Protein AF-A0A391NRP7-F1 (afdb_monomer_lite)

Foldseek 3Di:
DDDDDPDDDDDDDPDDDDDPVVVVVVVVVVVVVVVVVVVVVVVVVVVVVVVVVVVVVVVVVVVVVVVVVVVVVVLVVVVVVCLVVQNFAAFPVPGDTAGSPAWDQAPQVRGIHGNVVVVQKDAQPPPRHIHGNVRVVPDAPDPPPNDGGPDPDDDDPPPDDDDDDDDDDDDDPDDD

Organism: NCBI:txid797122

pLDDT: mean 71.05, std 19.37, range [31.88, 95.81]

Structure (mmCIF, N/CA/C/O backbone):
data_AF-A0A391NRP7-F1
#
_entry.id   AF-A0A391NRP7-F1
#
loop_
_atom_site.group_PDB
_atom_site.id
_atom_site.type_symbol
_atom_site.label_atom_id
_atom_site.label_alt_id
_atom_site.label_comp_id
_atom_site.label_asym_id
_atom_site.label_entity_id
_atom_site.label_seq_id
_atom_site.pdbx_PDB_ins_code
_atom_site.Cartn_x
_atom_site.Cartn_y
_atom_site.Cartn_z
_atom_site.occupancy
_atom_site.B_iso_or_equiv
_atom_site.auth_seq_id
_atom_site.auth_comp_id
_atom_site.auth_asym_id
_atom_site.auth_atom_id
_atom_site.pdbx_PDB_model_num
ATOM 1 N N . MET A 1 1 ? 66.235 -11.139 -101.789 1.00 45.16 1 MET A N 1
ATOM 2 C CA . MET A 1 1 ? 66.293 -10.010 -100.838 1.00 45.16 1 MET A CA 1
ATOM 3 C C . MET A 1 1 ? 64.861 -9.659 -100.509 1.00 45.16 1 MET A C 1
ATOM 5 O O . MET A 1 1 ? 64.015 -9.831 -101.377 1.00 45.16 1 MET A O 1
ATOM 9 N N . SER A 1 2 ? 64.632 -9.358 -99.242 1.00 40.28 2 SER A N 1
ATOM 10 C CA . SER A 1 2 ? 63.428 -9.684 -98.486 1.00 40.28 2 SER A CA 1
ATOM 11 C C . SER A 1 2 ? 62.228 -8.768 -98.723 1.00 40.28 2 SER A C 1
ATOM 13 O O . SER A 1 2 ? 62.388 -7.621 -99.126 1.00 40.28 2 SER A O 1
ATOM 15 N N . ASP A 1 3 ? 61.074 -9.383 -98.471 1.00 44.81 3 ASP A N 1
ATOM 16 C CA . ASP A 1 3 ? 59.779 -8.915 -97.961 1.00 44.81 3 ASP A CA 1
ATOM 17 C C . ASP A 1 3 ? 59.560 -7.418 -97.699 1.00 44.81 3 ASP A C 1
ATOM 19 O O . ASP A 1 3 ? 60.357 -6.776 -97.023 1.00 44.81 3 ASP A O 1
ATOM 23 N N . ASP A 1 4 ? 58.382 -6.930 -98.105 1.00 46.59 4 ASP A N 1
ATOM 24 C CA . ASP A 1 4 ? 57.647 -5.924 -97.327 1.00 46.59 4 ASP A CA 1
ATOM 25 C C . ASP A 1 4 ? 56.132 -6.086 -97.575 1.00 46.59 4 ASP A C 1
ATOM 27 O O . ASP A 1 4 ? 55.518 -5.433 -98.422 1.00 46.59 4 ASP A O 1
ATOM 31 N N . TRP A 1 5 ? 55.535 -7.056 -96.877 1.00 56.06 5 TRP A N 1
ATOM 32 C CA . TRP A 1 5 ? 54.093 -7.109 -96.646 1.00 56.06 5 TRP A CA 1
ATOM 33 C C . TRP A 1 5 ? 53.811 -6.256 -95.407 1.00 56.06 5 TRP A C 1
ATOM 35 O O . TRP A 1 5 ? 54.148 -6.644 -94.292 1.00 56.06 5 TRP A O 1
ATOM 45 N N . LEU A 1 6 ? 53.208 -5.083 -95.604 1.00 50.25 6 LEU A N 1
ATOM 46 C CA . LEU A 1 6 ? 52.637 -4.278 -94.525 1.00 50.25 6 LEU A CA 1
ATOM 47 C C . LEU A 1 6 ? 51.382 -4.989 -94.005 1.00 50.25 6 LEU A C 1
ATOM 49 O O . LEU A 1 6 ? 50.282 -4.777 -94.512 1.00 50.25 6 LEU A O 1
ATOM 53 N N . GLU A 1 7 ? 51.568 -5.867 -93.019 1.00 53.12 7 GLU A N 1
ATOM 54 C CA . GLU A 1 7 ? 50.475 -6.414 -92.224 1.00 53.12 7 GLU A CA 1
ATOM 55 C C . GLU A 1 7 ? 49.896 -5.338 -91.297 1.00 53.12 7 GLU A C 1
ATOM 57 O O . GLU A 1 7 ? 50.567 -4.694 -90.487 1.00 53.12 7 GLU A O 1
ATOM 62 N N . GLU A 1 8 ? 48.596 -5.167 -91.474 1.00 52.03 8 GLU A N 1
ATOM 63 C CA . GLU A 1 8 ? 47.650 -4.385 -90.702 1.00 52.03 8 GLU A CA 1
ATOM 64 C C . GLU A 1 8 ? 47.723 -4.766 -89.213 1.00 52.03 8 GLU A C 1
ATOM 66 O O . GLU A 1 8 ? 47.265 -5.826 -88.798 1.00 52.03 8 GLU A O 1
ATOM 71 N N . SER A 1 9 ? 48.319 -3.903 -88.389 1.00 47.25 9 SER A N 1
ATOM 72 C CA . SER A 1 9 ? 48.301 -4.051 -86.929 1.00 47.25 9 SER A CA 1
ATOM 73 C C . SER A 1 9 ? 47.213 -3.154 -86.341 1.00 47.25 9 SER A C 1
ATOM 75 O O . SER A 1 9 ? 47.463 -2.004 -85.981 1.00 47.25 9 SER A O 1
ATOM 77 N N . LEU A 1 10 ? 45.989 -3.681 -86.263 1.00 47.81 10 LEU A N 1
ATOM 78 C CA . LEU A 1 10 ? 44.945 -3.152 -85.386 1.00 47.81 10 LEU A CA 1
ATOM 79 C C . LEU A 1 10 ? 45.336 -3.475 -83.939 1.00 47.81 10 LEU A C 1
ATOM 81 O O . LEU A 1 10 ? 45.226 -4.613 -83.492 1.00 47.81 10 LEU A O 1
ATOM 85 N N . SER A 1 11 ? 45.819 -2.474 -83.211 1.00 51.97 11 SER A N 1
ATOM 86 C CA . SER A 1 11 ? 46.005 -2.553 -81.767 1.00 51.97 11 SER A CA 1
ATOM 87 C C . SER A 1 11 ? 44.649 -2.437 -81.067 1.00 51.97 11 SER A C 1
ATOM 89 O O . SER A 1 11 ? 44.010 -1.384 -81.082 1.00 51.97 11 SER A O 1
ATOM 91 N N . GLU A 1 12 ? 44.198 -3.528 -80.447 1.00 60.03 12 GLU A N 1
ATOM 92 C CA . GLU A 1 12 ? 43.069 -3.494 -79.518 1.00 60.03 12 GLU A CA 1
ATOM 93 C C . GLU A 1 12 ? 43.442 -2.662 -78.276 1.00 60.03 12 GLU A C 1
ATOM 95 O O . GLU A 1 12 ? 44.542 -2.818 -77.737 1.00 60.03 12 GLU A O 1
ATOM 100 N N . PRO A 1 13 ? 42.564 -1.766 -77.790 1.00 52.75 13 PRO A N 1
ATOM 101 C CA . PRO A 1 13 ? 42.805 -1.071 -76.537 1.00 52.75 13 PRO A CA 1
ATOM 102 C C . PRO A 1 13 ? 42.601 -2.036 -75.364 1.00 52.75 13 PRO A C 1
ATOM 104 O O . PRO A 1 13 ? 41.485 -2.482 -75.100 1.00 52.75 13 PRO A O 1
ATOM 107 N N . GLU A 1 14 ? 43.674 -2.322 -74.624 1.00 51.50 14 GLU A N 1
ATOM 108 C CA . GLU A 1 14 ? 43.606 -3.010 -73.334 1.00 51.50 14 GLU A CA 1
ATOM 109 C C . GLU A 1 14 ? 42.754 -2.187 -72.351 1.00 51.50 14 GLU A C 1
ATOM 111 O O . GLU A 1 14 ? 43.198 -1.207 -71.747 1.00 51.50 14 GLU A O 1
ATOM 116 N N . THR A 1 15 ? 41.493 -2.574 -72.172 1.00 55.75 15 THR A N 1
ATOM 117 C CA . THR A 1 15 ? 40.666 -2.062 -71.081 1.00 55.75 15 THR A CA 1
ATOM 118 C C . THR A 1 15 ? 41.123 -2.702 -69.777 1.00 55.75 15 THR A C 1
ATOM 120 O O . THR A 1 15 ? 40.741 -3.829 -69.477 1.00 55.75 15 THR A O 1
ATOM 123 N N . HIS A 1 16 ? 41.918 -1.979 -68.989 1.00 52.22 16 HIS A N 1
ATOM 124 C CA . HIS A 1 16 ? 42.202 -2.311 -67.591 1.00 52.22 16 HIS A CA 1
ATOM 125 C C . HIS A 1 16 ? 40.901 -2.301 -66.758 1.00 52.22 16 HIS A C 1
ATOM 127 O O . HIS A 1 16 ? 40.339 -1.221 -66.544 1.00 52.22 16 HIS A O 1
ATOM 133 N N . PRO A 1 17 ? 40.429 -3.436 -66.211 1.00 55.97 17 PRO A N 1
ATOM 134 C CA . PRO A 1 17 ? 39.247 -3.471 -65.364 1.00 55.97 17 PRO A CA 1
ATOM 135 C C . PRO A 1 17 ? 39.681 -3.815 -63.939 1.00 55.97 17 PRO A C 1
ATOM 137 O O . PRO A 1 17 ? 39.768 -4.993 -63.623 1.00 55.97 17 PRO A O 1
ATOM 140 N N . GLN A 1 18 ? 40.047 -2.843 -63.086 1.00 53.25 18 GLN A N 1
ATOM 141 C CA . GLN A 1 18 ? 40.420 -3.218 -61.702 1.00 53.25 18 GLN A CA 1
ATOM 142 C C . GLN A 1 18 ? 40.436 -2.134 -60.609 1.00 53.25 18 GLN A C 1
ATOM 144 O O . GLN A 1 18 ? 40.988 -2.375 -59.541 1.00 53.25 18 GLN A O 1
ATOM 149 N N . LYS A 1 19 ? 39.833 -0.954 -60.810 1.00 53.69 19 LYS A N 1
ATOM 150 C CA . LYS A 1 19 ? 39.753 0.068 -59.737 1.00 53.69 19 LYS A CA 1
ATOM 151 C C . LYS A 1 19 ? 38.344 0.481 -59.306 1.00 53.69 19 LYS A C 1
ATOM 153 O O . LYS A 1 19 ? 38.203 1.012 -58.220 1.00 53.69 19 LYS A O 1
ATOM 158 N N . ARG A 1 20 ? 37.298 0.208 -60.096 1.00 52.38 20 ARG A N 1
ATOM 159 C CA . ARG A 1 20 ? 35.924 0.647 -59.764 1.00 52.38 20 ARG A CA 1
ATOM 160 C C . ARG A 1 20 ? 35.216 -0.231 -58.721 1.00 52.38 20 ARG A C 1
ATOM 162 O O . ARG A 1 20 ? 34.336 0.258 -58.020 1.00 52.38 20 ARG A O 1
ATOM 169 N N . ASP A 1 21 ? 35.618 -1.494 -58.591 1.00 54.47 21 ASP A N 1
ATOM 170 C CA . ASP A 1 21 ? 34.937 -2.454 -57.706 1.00 54.47 21 ASP A CA 1
ATOM 171 C C . ASP A 1 21 ? 35.399 -2.359 -56.240 1.00 54.47 21 ASP A C 1
ATOM 173 O O . ASP A 1 21 ? 34.673 -2.747 -55.330 1.00 54.47 21 ASP A O 1
ATOM 177 N N . ALA A 1 22 ? 36.599 -1.822 -55.990 1.00 56.72 22 ALA A N 1
ATOM 178 C CA . ALA A 1 22 ? 37.124 -1.636 -54.635 1.00 56.72 22 ALA A CA 1
ATOM 179 C C . ALA A 1 22 ? 36.528 -0.393 -53.952 1.00 56.72 22 ALA A C 1
ATOM 181 O O . ALA A 1 22 ? 36.144 -0.463 -52.786 1.00 56.72 22 ALA A O 1
ATOM 182 N N . ASP A 1 23 ? 36.390 0.710 -54.695 1.00 60.25 23 ASP A N 1
ATOM 183 C CA . ASP A 1 23 ? 35.846 1.971 -54.172 1.00 60.25 23 ASP A CA 1
ATOM 184 C C . ASP A 1 23 ? 34.352 1.837 -53.812 1.00 60.25 23 ASP A C 1
ATOM 186 O O . ASP A 1 23 ? 33.915 2.300 -52.763 1.00 60.25 23 ASP A O 1
ATOM 190 N N . THR A 1 24 ? 33.579 1.099 -54.617 1.00 62.09 24 THR A N 1
ATOM 191 C CA . THR A 1 24 ? 32.148 0.835 -54.356 1.00 62.09 24 THR A CA 1
ATOM 192 C C . THR A 1 24 ? 31.907 -0.105 -53.169 1.00 62.09 24 THR A C 1
ATOM 194 O O . THR A 1 24 ? 30.897 0.019 -52.473 1.00 62.09 24 THR A O 1
ATOM 197 N N . HIS A 1 25 ? 32.829 -1.033 -52.898 1.00 67.19 25 HIS A N 1
ATOM 198 C CA . HIS A 1 25 ? 32.756 -1.906 -51.724 1.00 67.19 25 HIS A CA 1
ATOM 199 C C . HIS A 1 25 ? 33.069 -1.147 -50.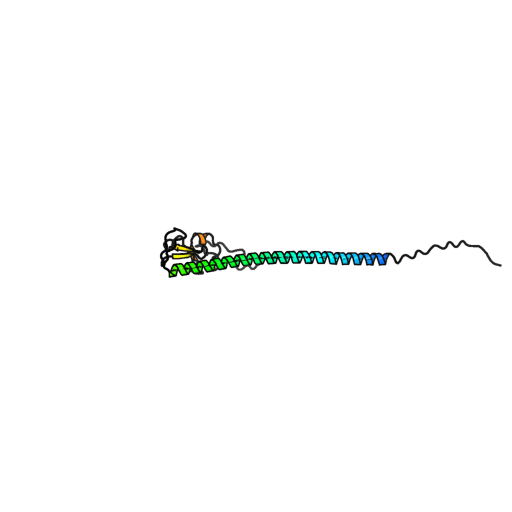424 1.00 67.19 25 HIS A C 1
ATOM 201 O O . HIS A 1 25 ? 32.447 -1.400 -49.391 1.00 67.19 25 HIS A O 1
ATOM 207 N N . GLU A 1 26 ? 34.018 -0.209 -50.466 1.00 72.69 26 GLU A N 1
ATOM 208 C CA . GLU A 1 26 ? 34.362 0.637 -49.320 1.00 72.69 26 GLU A CA 1
ATOM 209 C C . GLU A 1 26 ? 33.212 1.598 -48.969 1.00 72.69 26 GLU A C 1
ATOM 211 O O . GLU A 1 26 ? 32.809 1.662 -47.808 1.00 72.69 26 GLU A O 1
ATOM 216 N N . GLU A 1 27 ? 32.606 2.256 -49.965 1.00 72.88 27 GLU A N 1
ATOM 217 C CA . GLU A 1 27 ? 31.422 3.111 -49.774 1.00 72.88 27 GLU A CA 1
ATOM 218 C C . GLU A 1 27 ? 30.239 2.336 -49.165 1.00 72.88 27 GLU A C 1
ATOM 220 O O . GLU A 1 27 ? 29.625 2.788 -48.197 1.00 72.88 27 GLU A O 1
ATOM 225 N N . GLY A 1 28 ? 29.966 1.118 -49.651 1.00 74.62 28 GLY A N 1
ATOM 226 C CA . GLY A 1 28 ? 28.905 0.266 -49.104 1.00 74.62 28 GLY A CA 1
ATOM 227 C C . GLY A 1 28 ? 29.141 -0.177 -47.653 1.00 74.62 28 GLY A C 1
ATOM 228 O O . GLY A 1 28 ? 28.181 -0.359 -46.899 1.00 74.62 28 GLY A O 1
ATOM 229 N N . ARG A 1 29 ? 30.405 -0.326 -47.233 1.00 81.19 29 ARG A N 1
ATOM 230 C CA . ARG A 1 29 ? 30.758 -0.641 -45.840 1.00 81.19 29 ARG A CA 1
ATOM 231 C C . ARG A 1 29 ? 30.527 0.557 -44.922 1.00 81.19 29 ARG A C 1
ATOM 233 O O . ARG A 1 29 ? 29.930 0.383 -43.862 1.00 81.19 29 ARG A O 1
ATOM 240 N N . VAL A 1 30 ? 30.946 1.750 -45.344 1.00 79.75 30 VAL A N 1
ATOM 241 C CA . VAL A 1 30 ? 30.744 2.996 -44.585 1.00 79.75 30 VAL A CA 1
ATOM 242 C C . VAL A 1 30 ? 29.250 3.279 -44.388 1.00 79.75 30 VAL A C 1
ATOM 244 O O . VAL A 1 30 ? 28.824 3.590 -43.275 1.00 79.75 30 VAL A O 1
ATOM 247 N N . ASP A 1 31 ? 28.430 3.079 -45.422 1.00 86.38 31 ASP A N 1
ATOM 248 C CA . ASP A 1 31 ? 26.973 3.234 -45.329 1.00 86.38 31 ASP A CA 1
ATOM 249 C C . ASP A 1 31 ? 26.327 2.235 -44.355 1.00 86.38 31 ASP A C 1
ATOM 251 O O . ASP A 1 31 ? 25.391 2.582 -43.625 1.00 86.38 31 ASP A O 1
ATOM 255 N N . LEU A 1 32 ? 26.812 0.989 -44.318 1.00 85.06 32 LEU A N 1
ATOM 256 C CA . LEU A 1 32 ? 26.315 -0.027 -43.390 1.00 85.06 32 LEU A CA 1
ATOM 257 C C . LEU A 1 32 ? 26.698 0.296 -41.941 1.00 85.06 32 LEU A C 1
ATOM 259 O O . LEU A 1 32 ? 25.846 0.204 -41.057 1.00 85.06 32 LEU A O 1
ATOM 263 N N . GLU A 1 33 ? 27.949 0.687 -41.697 1.00 87.75 33 GLU A N 1
ATOM 264 C CA . GLU A 1 33 ? 28.428 1.090 -40.370 1.00 87.75 33 GLU A CA 1
ATOM 265 C C . GLU A 1 33 ? 27.658 2.312 -39.859 1.00 87.75 33 GLU A C 1
ATOM 267 O O . GLU A 1 33 ? 27.182 2.314 -38.723 1.00 87.75 33 GLU A O 1
ATOM 272 N N . MET A 1 34 ? 27.424 3.307 -40.717 1.00 91.75 34 MET A N 1
ATOM 273 C CA . MET A 1 34 ? 26.652 4.494 -40.355 1.00 91.75 34 MET A CA 1
ATOM 274 C C . MET A 1 34 ? 25.195 4.153 -40.010 1.00 91.75 34 MET A C 1
ATOM 276 O O . MET A 1 34 ? 24.663 4.647 -39.017 1.00 91.75 34 MET A O 1
ATOM 280 N N . ARG A 1 35 ? 24.556 3.237 -40.752 1.00 89.12 35 ARG A N 1
ATOM 281 C CA . ARG A 1 35 ? 23.214 2.735 -40.401 1.00 89.12 35 ARG A CA 1
ATOM 282 C C . ARG A 1 35 ? 23.193 1.989 -39.069 1.00 89.12 35 ARG A C 1
ATOM 284 O O . ARG A 1 35 ? 22.233 2.134 -38.318 1.00 89.12 35 ARG A O 1
ATOM 291 N N . GLN A 1 36 ? 24.221 1.197 -38.767 1.00 91.69 36 GLN A N 1
ATOM 292 C CA . GLN A 1 36 ? 24.312 0.483 -37.491 1.00 91.69 36 GLN A CA 1
ATOM 293 C C . GLN A 1 36 ? 24.448 1.443 -36.306 1.00 91.69 36 GLN A C 1
ATOM 295 O O . GLN A 1 36 ? 23.832 1.203 -35.268 1.00 91.69 36 GLN A O 1
ATOM 300 N N . VAL A 1 37 ? 25.202 2.536 -36.465 1.00 91.25 37 VAL A N 1
ATOM 301 C CA . VAL A 1 37 ? 25.325 3.584 -35.440 1.00 91.25 37 VAL A CA 1
ATOM 302 C C . VAL A 1 37 ? 23.978 4.263 -35.194 1.00 91.25 37 VAL A C 1
ATOM 304 O O . VAL A 1 37 ? 23.540 4.302 -34.048 1.00 91.25 37 VAL A O 1
ATOM 307 N N . ILE A 1 38 ? 23.273 4.689 -36.248 1.00 91.50 38 ILE A N 1
ATOM 308 C CA . ILE A 1 38 ? 21.958 5.346 -36.121 1.00 91.50 38 ILE A CA 1
ATOM 309 C C . ILE A 1 38 ? 20.953 4.433 -35.404 1.00 91.50 38 ILE A C 1
ATOM 311 O O . ILE A 1 38 ? 20.312 4.839 -34.439 1.00 91.50 38 ILE A O 1
ATOM 315 N N . VAL A 1 39 ? 20.852 3.165 -35.821 1.00 92.44 39 VAL A N 1
ATOM 316 C CA . VAL A 1 39 ? 19.933 2.198 -35.192 1.00 92.44 39 VAL A CA 1
ATOM 317 C C . VAL A 1 39 ? 20.278 1.971 -33.721 1.00 92.44 39 VAL A C 1
ATOM 319 O O . VAL A 1 39 ? 19.383 1.783 -32.894 1.00 92.44 39 VAL A O 1
ATOM 322 N N . ARG A 1 40 ? 21.569 1.970 -33.379 1.00 93.56 40 ARG A N 1
ATOM 323 C CA . ARG A 1 40 ? 22.018 1.823 -31.996 1.00 93.56 40 ARG A CA 1
ATOM 324 C C . ARG A 1 40 ? 21.627 3.034 -31.151 1.00 93.56 40 ARG A C 1
ATOM 326 O O . ARG A 1 40 ? 21.099 2.833 -30.062 1.00 93.56 40 ARG A O 1
ATOM 333 N N . GLU A 1 41 ? 21.837 4.247 -31.650 1.00 93.38 41 GLU A N 1
ATOM 334 C CA . GLU A 1 41 ? 21.455 5.483 -30.955 1.00 93.38 41 GLU A CA 1
ATOM 335 C C . GLU A 1 41 ? 19.937 5.541 -30.712 1.00 93.38 41 GLU A C 1
ATOM 337 O O . GLU A 1 41 ? 19.506 5.758 -29.581 1.00 93.38 41 GLU A O 1
ATOM 342 N N . GLU A 1 42 ? 19.118 5.212 -31.716 1.00 93.62 42 GLU A N 1
ATOM 343 C CA . GLU A 1 42 ? 17.654 5.141 -31.575 1.00 93.62 42 GLU A CA 1
ATOM 344 C C . GLU A 1 42 ? 17.197 4.059 -30.576 1.00 93.62 42 GLU A C 1
ATOM 346 O O . GLU A 1 42 ? 16.167 4.180 -29.902 1.00 93.62 42 GLU A O 1
ATOM 351 N N . LEU A 1 43 ? 17.927 2.943 -30.486 1.00 94.44 43 LEU A N 1
ATOM 352 C CA . LEU A 1 43 ? 17.647 1.894 -29.506 1.00 94.44 43 LEU A CA 1
ATOM 353 C C . LEU A 1 43 ? 17.999 2.357 -28.086 1.00 94.44 43 LEU A C 1
ATOM 355 O O . LEU A 1 43 ? 17.221 2.119 -27.160 1.00 94.44 43 LEU A O 1
ATOM 359 N N . GLU A 1 44 ? 19.145 3.017 -27.918 1.00 94.31 44 GLU A N 1
ATOM 360 C CA . GLU A 1 44 ? 19.596 3.570 -26.640 1.00 94.31 44 GLU A CA 1
ATOM 361 C C . GLU A 1 44 ? 18.642 4.672 -26.147 1.00 94.31 44 GLU A C 1
ATOM 363 O O . GLU A 1 44 ? 18.264 4.662 -24.972 1.00 94.31 44 GLU A O 1
ATOM 368 N N . GLU A 1 45 ? 18.151 5.539 -27.037 1.00 94.75 45 GLU A N 1
ATOM 369 C CA . GLU A 1 45 ? 17.158 6.572 -26.716 1.00 94.75 45 GLU A CA 1
ATOM 370 C C . GLU A 1 45 ? 15.832 5.960 -26.236 1.00 94.75 45 GLU A C 1
ATOM 372 O O . GLU A 1 45 ? 15.353 6.274 -25.141 1.00 94.75 45 GLU A O 1
ATOM 377 N N . ARG A 1 46 ? 15.269 4.998 -26.984 1.00 94.12 46 ARG A N 1
ATOM 378 C CA . ARG A 1 46 ? 14.039 4.294 -26.568 1.00 94.12 46 ARG A CA 1
ATOM 379 C C . ARG A 1 46 ? 14.213 3.535 -25.258 1.00 94.12 46 ARG A C 1
ATOM 381 O O . ARG A 1 46 ? 13.276 3.439 -24.459 1.00 94.12 46 ARG A O 1
ATOM 388 N N . HIS A 1 47 ? 15.396 2.974 -25.026 1.00 94.06 47 HIS A N 1
ATOM 389 C CA . HIS A 1 47 ? 15.699 2.288 -23.779 1.00 94.06 47 HIS A CA 1
ATOM 390 C C . HIS A 1 47 ? 15.713 3.265 -22.598 1.00 94.06 47 HIS A C 1
ATOM 392 O O . HIS A 1 47 ? 15.073 2.994 -21.581 1.00 94.06 47 HIS A O 1
ATOM 398 N N . GLN A 1 48 ? 16.364 4.423 -22.739 1.00 95.25 48 GLN A N 1
ATOM 399 C CA . GLN A 1 48 ? 16.359 5.472 -21.715 1.00 95.25 48 GLN A CA 1
ATOM 400 C C . GLN A 1 48 ? 14.946 6.000 -21.442 1.00 95.25 48 GLN A C 1
ATOM 402 O O . GLN A 1 48 ? 14.555 6.164 -20.282 1.00 95.25 48 GLN A O 1
ATOM 407 N N . GLU A 1 49 ? 14.141 6.193 -22.487 1.00 95.50 49 GLU A N 1
ATOM 408 C CA . GLU A 1 49 ? 12.746 6.598 -22.336 1.00 95.50 49 GLU A CA 1
ATOM 409 C C . GLU A 1 49 ? 11.943 5.539 -21.559 1.00 95.50 49 GLU A C 1
ATOM 411 O O . GLU A 1 49 ? 11.240 5.853 -20.598 1.00 95.50 49 GLU A O 1
ATOM 416 N N . THR A 1 50 ? 12.111 4.260 -21.894 1.00 94.56 50 THR A N 1
ATOM 417 C CA . THR A 1 50 ? 11.435 3.155 -21.197 1.00 94.56 50 THR A CA 1
ATOM 418 C C . THR A 1 50 ? 11.861 3.061 -19.731 1.00 94.56 50 THR A C 1
ATOM 420 O O . THR A 1 50 ? 11.017 2.894 -18.846 1.00 94.56 50 THR A O 1
ATOM 423 N N . LEU A 1 51 ? 13.159 3.205 -19.449 1.00 94.62 51 LEU A N 1
ATOM 424 C CA . LEU A 1 51 ? 13.689 3.192 -18.087 1.00 94.62 51 LEU A CA 1
ATOM 425 C C . LEU A 1 51 ? 13.147 4.353 -17.255 1.00 94.62 51 LEU A C 1
ATOM 427 O O . LEU A 1 51 ? 12.751 4.144 -16.109 1.00 94.62 51 LEU A O 1
ATOM 431 N N . SER A 1 52 ? 13.094 5.561 -17.817 1.00 95.38 52 SER A N 1
ATOM 432 C CA . SER A 1 52 ? 12.576 6.731 -17.102 1.00 95.38 52 SER A CA 1
ATOM 433 C C . SER A 1 52 ? 11.085 6.588 -16.779 1.00 95.38 52 SER A C 1
ATOM 435 O O . SER A 1 52 ? 10.692 6.817 -15.634 1.00 95.38 52 SER A O 1
ATOM 437 N N . ARG A 1 53 ? 10.275 6.102 -17.730 1.00 94.88 53 ARG A N 1
ATOM 438 C CA . ARG A 1 53 ? 8.849 5.800 -17.517 1.00 94.88 53 ARG A CA 1
ATOM 439 C C . ARG A 1 53 ? 8.640 4.725 -16.452 1.00 94.88 53 ARG A C 1
ATOM 441 O O . ARG A 1 53 ? 7.818 4.897 -15.559 1.00 94.88 53 ARG A O 1
ATOM 448 N N . THR A 1 54 ? 9.414 3.642 -16.509 1.00 93.19 54 THR A N 1
ATOM 449 C CA . THR A 1 54 ? 9.318 2.546 -15.531 1.00 93.19 54 THR A CA 1
ATOM 450 C C . THR A 1 54 ? 9.714 3.018 -14.135 1.00 93.19 54 THR A C 1
ATOM 452 O O . THR A 1 54 ? 9.029 2.721 -13.161 1.00 93.19 54 THR A O 1
ATOM 455 N N . LYS A 1 55 ? 10.790 3.807 -14.027 1.00 95.81 55 LYS A N 1
ATOM 456 C CA . LYS A 1 55 ? 11.221 4.396 -12.757 1.00 95.81 55 LYS A CA 1
ATOM 457 C C . LYS A 1 55 ? 10.147 5.312 -12.168 1.00 95.81 55 LYS A C 1
ATOM 459 O O . LYS A 1 55 ? 9.912 5.247 -10.967 1.00 95.81 55 LYS A O 1
ATOM 464 N N . ALA A 1 56 ? 9.499 6.134 -12.994 1.00 95.00 56 ALA A N 1
ATOM 465 C CA . ALA A 1 56 ? 8.412 7.001 -12.547 1.00 95.00 56 ALA A CA 1
ATOM 466 C C . ALA A 1 56 ? 7.217 6.191 -12.017 1.00 95.00 56 ALA A C 1
ATOM 468 O O . ALA A 1 56 ? 6.741 6.472 -10.923 1.00 95.00 56 ALA A O 1
ATOM 469 N N . ALA A 1 57 ? 6.801 5.140 -12.731 1.00 94.50 57 ALA A N 1
ATOM 470 C CA . ALA A 1 57 ? 5.707 4.271 -12.296 1.00 94.50 57 ALA A CA 1
ATOM 471 C C . ALA A 1 57 ? 6.016 3.552 -10.969 1.00 94.50 57 ALA A C 1
ATOM 473 O O . ALA A 1 57 ? 5.173 3.498 -10.077 1.00 94.50 57 ALA A O 1
ATOM 474 N N . LEU A 1 58 ? 7.243 3.042 -10.806 1.00 94.06 58 LEU A N 1
ATOM 475 C CA . LEU A 1 58 ? 7.673 2.409 -9.554 1.00 94.06 58 LEU A CA 1
ATOM 476 C C . LEU A 1 58 ? 7.711 3.402 -8.386 1.00 94.06 58 LEU A C 1
ATOM 478 O O . LEU A 1 58 ? 7.375 3.035 -7.261 1.00 94.06 58 LEU A O 1
ATOM 482 N N . GLN A 1 59 ? 8.113 4.649 -8.645 1.00 95.25 59 GLN A N 1
ATOM 483 C CA . GLN A 1 59 ? 8.112 5.699 -7.631 1.00 95.25 59 GLN A CA 1
ATOM 484 C C . GLN A 1 59 ? 6.685 6.050 -7.196 1.00 95.25 59 GLN A C 1
ATOM 486 O O . GLN A 1 59 ? 6.421 6.126 -6.002 1.00 95.25 59 GLN A O 1
ATOM 491 N N . GLU A 1 60 ? 5.753 6.196 -8.138 1.00 95.06 60 GLU A N 1
ATOM 492 C CA . GLU A 1 60 ? 4.346 6.476 -7.832 1.00 95.06 60 GLU A CA 1
ATOM 493 C C . GLU A 1 60 ? 3.702 5.347 -7.009 1.00 95.06 60 GLU A C 1
ATOM 495 O O . GLU A 1 60 ? 3.004 5.606 -6.024 1.00 95.06 60 GLU A O 1
ATOM 500 N N . GLU A 1 61 ? 3.981 4.085 -7.353 1.00 93.50 61 GLU A N 1
ATOM 501 C CA . GLU A 1 61 ? 3.504 2.930 -6.584 1.00 93.50 61 GLU A CA 1
ATOM 502 C C . GLU A 1 61 ? 4.075 2.928 -5.158 1.00 93.50 61 GLU A C 1
ATOM 504 O O . GLU A 1 61 ? 3.357 2.660 -4.189 1.00 93.50 61 GLU A O 1
ATOM 509 N N . HIS A 1 62 ? 5.365 3.242 -5.019 1.00 92.62 62 HIS A N 1
ATOM 510 C CA . HIS A 1 62 ? 6.021 3.368 -3.724 1.00 92.62 62 HIS A CA 1
ATOM 511 C C . HIS A 1 62 ? 5.393 4.486 -2.883 1.00 92.62 62 HIS A C 1
ATOM 513 O O . HIS A 1 62 ? 5.043 4.256 -1.726 1.00 92.62 62 HIS A O 1
ATOM 519 N N . ASP A 1 63 ? 5.203 5.669 -3.459 1.00 94.31 63 ASP A N 1
ATOM 520 C CA . ASP A 1 63 ? 4.660 6.827 -2.749 1.00 94.31 63 ASP A CA 1
ATOM 521 C C . ASP A 1 63 ? 3.208 6.581 -2.318 1.00 94.31 63 ASP A C 1
ATOM 523 O O . ASP A 1 63 ? 2.838 6.874 -1.181 1.00 94.31 63 ASP A O 1
ATOM 527 N N . THR A 1 64 ? 2.413 5.923 -3.167 1.00 93.38 64 THR A N 1
ATOM 528 C CA . THR A 1 64 ? 1.051 5.480 -2.827 1.00 93.38 64 THR A CA 1
ATOM 529 C C . THR A 1 64 ? 1.058 4.505 -1.646 1.00 93.38 64 THR A C 1
ATOM 531 O O . THR A 1 64 ? 0.270 4.635 -0.709 1.00 93.38 64 THR A O 1
ATOM 534 N N . LYS A 1 65 ? 1.973 3.527 -1.647 1.00 89.50 65 LYS A N 1
ATOM 535 C CA . LYS A 1 65 ? 2.119 2.580 -0.531 1.00 89.50 65 LYS A CA 1
ATOM 536 C C . LYS A 1 65 ? 2.540 3.281 0.759 1.00 89.50 65 LYS A C 1
ATOM 538 O O . LYS A 1 65 ? 2.024 2.936 1.819 1.00 89.50 65 LYS A O 1
ATOM 543 N N . MET A 1 66 ? 3.440 4.257 0.676 1.00 91.62 66 MET A N 1
ATOM 544 C CA . MET A 1 66 ? 3.881 5.033 1.834 1.00 91.62 66 MET A CA 1
ATOM 545 C C . MET A 1 66 ? 2.739 5.849 2.443 1.00 91.62 66 MET A C 1
ATOM 547 O O . MET A 1 66 ? 2.552 5.790 3.656 1.00 91.62 66 MET A O 1
ATOM 551 N N . GLN A 1 67 ? 1.918 6.509 1.622 1.00 93.25 67 GLN A N 1
ATOM 552 C CA . GLN A 1 67 ? 0.734 7.234 2.102 1.00 93.25 67 GLN A CA 1
ATOM 553 C C . GLN A 1 67 ? -0.238 6.314 2.854 1.00 93.25 67 GLN A C 1
ATOM 555 O O . GLN A 1 67 ? -0.690 6.651 3.946 1.00 93.25 67 GLN A O 1
ATOM 560 N N . LEU A 1 68 ? -0.496 5.108 2.337 1.00 89.81 68 LEU A N 1
ATOM 561 C CA . LEU A 1 68 ? -1.355 4.129 3.015 1.00 89.81 68 LEU A CA 1
ATOM 562 C C . LEU A 1 68 ? -0.794 3.686 4.376 1.00 89.81 68 LEU A C 1
ATOM 564 O O . LEU A 1 68 ? -1.556 3.464 5.320 1.00 89.81 68 LEU A O 1
ATOM 568 N N . VAL A 1 69 ? 0.532 3.558 4.497 1.00 87.25 69 VAL A N 1
ATOM 569 C CA . VAL A 1 69 ? 1.194 3.228 5.769 1.00 87.25 69 VAL A CA 1
ATOM 570 C C . VAL A 1 69 ? 1.090 4.387 6.763 1.00 87.25 69 VAL A C 1
ATOM 572 O O . VAL A 1 69 ? 0.815 4.149 7.940 1.00 87.25 69 VAL A O 1
ATOM 575 N N . GLU A 1 70 ? 1.269 5.628 6.315 1.00 90.25 70 GLU A N 1
ATOM 576 C CA . GLU A 1 70 ? 1.129 6.817 7.164 1.00 90.25 70 GLU A CA 1
ATOM 577 C C . GLU A 1 70 ? -0.309 6.978 7.675 1.00 90.25 70 GLU A C 1
ATOM 579 O O . GLU A 1 70 ? -0.528 7.125 8.879 1.00 90.25 70 GLU A O 1
ATOM 584 N N . GLU A 1 71 ? -1.307 6.842 6.799 1.00 89.69 71 GLU A N 1
ATOM 585 C CA . GLU A 1 71 ? -2.724 6.844 7.184 1.00 89.69 71 GLU A CA 1
ATOM 586 C C . GLU A 1 71 ? -3.065 5.728 8.180 1.00 89.69 71 GLU A C 1
ATOM 588 O O . GLU A 1 71 ? -3.928 5.887 9.051 1.00 89.69 71 GLU A O 1
ATOM 593 N N . TYR A 1 72 ? -2.414 4.572 8.053 1.00 82.81 72 TYR A N 1
ATOM 594 C CA . TYR A 1 72 ? -2.574 3.470 8.993 1.00 82.81 72 TYR A CA 1
ATOM 595 C C . TYR A 1 72 ? -2.003 3.815 10.372 1.00 82.81 72 TYR A C 1
ATOM 597 O O . TYR A 1 72 ? -2.688 3.642 11.383 1.00 82.81 72 TYR A O 1
ATOM 605 N N . GLN A 1 73 ? -0.774 4.335 10.430 1.00 79.94 73 GLN A N 1
ATOM 606 C CA . GLN A 1 73 ? -0.149 4.738 11.691 1.00 79.94 73 GLN A CA 1
ATOM 607 C C . GLN A 1 73 ? -0.960 5.827 12.393 1.00 79.94 73 GLN A C 1
ATOM 609 O O . GLN A 1 73 ? -1.188 5.742 13.600 1.00 79.94 73 GLN A O 1
ATOM 614 N N . GLN A 1 74 ? -1.470 6.796 11.633 1.00 89.50 74 GLN A N 1
ATOM 615 C CA . GLN A 1 74 ? -2.318 7.856 12.162 1.00 89.50 74 GLN A CA 1
ATOM 616 C C . GLN A 1 74 ? -3.608 7.297 12.786 1.00 89.50 74 GLN A C 1
ATOM 618 O O . GLN A 1 74 ? -3.949 7.651 13.916 1.00 89.50 74 GLN A O 1
ATOM 623 N N . ARG A 1 75 ? -4.285 6.355 12.113 1.00 82.25 75 ARG A N 1
ATOM 624 C CA . ARG A 1 75 ? -5.475 5.682 12.664 1.00 82.25 75 ARG A CA 1
ATOM 625 C C . ARG A 1 75 ? -5.173 4.902 13.942 1.00 82.25 75 ARG A C 1
ATOM 627 O O . ARG A 1 75 ? -5.947 4.981 14.891 1.00 82.25 75 ARG A O 1
ATOM 634 N N . GLN A 1 76 ? -4.042 4.198 14.002 1.00 79.19 76 GLN A N 1
ATOM 635 C CA . GLN A 1 76 ? -3.623 3.483 15.213 1.00 79.19 76 GLN A CA 1
ATOM 636 C C . GLN A 1 76 ? -3.379 4.438 16.391 1.00 79.19 76 GLN A C 1
ATOM 638 O O . GLN A 1 76 ? -3.807 4.160 17.512 1.00 79.19 76 GLN A O 1
ATOM 643 N N . ILE A 1 77 ? -2.748 5.590 16.144 1.00 82.12 77 ILE A N 1
ATOM 644 C CA . ILE A 1 77 ? -2.538 6.625 17.166 1.00 82.12 77 ILE A CA 1
ATOM 645 C C . ILE A 1 77 ? -3.881 7.162 17.674 1.00 82.12 77 ILE A C 1
ATOM 647 O O . ILE A 1 77 ? -4.080 7.270 18.885 1.00 82.12 77 ILE A O 1
ATOM 651 N N . GLU A 1 78 ? -4.821 7.458 16.775 1.00 81.69 78 GLU A N 1
ATOM 652 C CA . GLU A 1 78 ? -6.164 7.919 17.144 1.00 81.69 78 GLU A CA 1
ATOM 653 C C . GLU A 1 78 ? -6.948 6.872 17.940 1.00 81.69 78 GLU A C 1
ATOM 655 O O . GLU A 1 78 ? -7.633 7.206 18.909 1.00 81.69 78 GLU A O 1
ATOM 660 N N . GLU A 1 79 ? -6.845 5.599 17.562 1.00 70.94 79 GLU A N 1
ATOM 661 C CA . GLU A 1 79 ? -7.483 4.499 18.279 1.00 70.94 79 GLU A CA 1
ATOM 662 C C . GLU A 1 79 ? -6.922 4.338 19.690 1.00 70.94 79 GLU A C 1
ATOM 664 O O . GLU A 1 79 ? -7.701 4.173 20.635 1.00 70.94 79 GLU A O 1
ATOM 669 N N . TYR A 1 80 ? -5.601 4.441 19.841 1.00 72.31 80 TYR A N 1
ATOM 670 C CA . TYR A 1 80 ? -4.931 4.370 21.135 1.00 72.31 80 TYR A CA 1
ATOM 671 C C . TYR A 1 80 ? -5.278 5.579 22.019 1.00 72.31 80 TYR A C 1
ATOM 673 O O . TYR A 1 80 ? -5.561 5.439 23.213 1.00 72.31 80 TYR A O 1
ATOM 681 N N . ALA A 1 81 ? -5.338 6.777 21.431 1.00 71.12 81 ALA A N 1
ATOM 682 C CA . ALA A 1 81 ? -5.770 7.992 22.116 1.00 71.12 81 ALA A CA 1
ATOM 683 C C . ALA A 1 81 ? -7.245 7.922 22.554 1.00 71.12 81 ALA A C 1
ATOM 685 O O . ALA A 1 81 ? -7.597 8.381 23.641 1.00 71.12 81 ALA A O 1
ATOM 686 N N . ALA A 1 82 ? -8.120 7.307 21.752 1.00 64.88 82 ALA A N 1
ATOM 687 C CA . ALA A 1 82 ? -9.520 7.105 22.118 1.00 64.88 82 ALA A CA 1
ATOM 688 C C . ALA A 1 82 ? -9.675 6.125 23.294 1.00 64.88 82 ALA A C 1
ATOM 690 O O . ALA A 1 82 ? -10.472 6.385 24.193 1.00 64.88 82 ALA A O 1
ATOM 691 N N . THR A 1 83 ? -8.880 5.044 23.338 1.00 62.38 83 THR A N 1
ATOM 692 C CA . THR A 1 83 ? -8.877 4.115 24.485 1.00 62.38 83 THR A CA 1
ATOM 693 C C . THR A 1 83 ? -8.338 4.733 25.769 1.00 62.38 83 THR A C 1
ATOM 695 O O . THR A 1 83 ? -8.814 4.396 26.847 1.00 62.38 83 THR A O 1
ATOM 698 N N . SER A 1 84 ? -7.354 5.635 25.686 1.00 62.34 84 SER A N 1
ATOM 699 C CA . SER A 1 84 ? -6.778 6.263 26.883 1.00 62.34 84 SER A CA 1
ATOM 700 C C . SER A 1 84 ? -7.661 7.373 27.461 1.00 62.34 84 SER A C 1
ATOM 702 O O . SER A 1 84 ? -7.509 7.725 28.629 1.00 62.34 84 SER A O 1
ATOM 704 N N . THR A 1 85 ? -8.596 7.904 26.667 1.00 58.88 85 THR A N 1
ATOM 705 C CA . THR A 1 85 ? -9.503 8.998 27.057 1.00 58.88 85 THR A CA 1
ATOM 706 C C . THR A 1 85 ? -10.925 8.546 27.402 1.00 58.88 85 THR A C 1
ATOM 708 O O . THR A 1 85 ? -11.757 9.388 27.729 1.00 58.88 85 THR A O 1
ATOM 711 N N . GLY A 1 86 ? -11.210 7.240 27.369 1.00 58.47 86 GLY A N 1
ATOM 712 C CA . GLY A 1 86 ? -12.522 6.680 27.713 1.00 58.47 86 GLY A CA 1
ATOM 713 C C . GLY A 1 86 ? -13.648 7.044 26.738 1.00 58.47 86 GLY A C 1
ATOM 714 O O . GLY A 1 86 ? -14.821 7.101 27.110 1.00 58.47 86 GLY A O 1
ATOM 715 N N . ASN A 1 87 ? -13.295 7.375 25.493 1.00 60.12 87 ASN A N 1
ATOM 716 C CA . ASN A 1 87 ? -14.251 7.837 24.498 1.00 60.12 87 ASN A CA 1
ATOM 717 C C . ASN A 1 87 ? -14.855 6.646 23.750 1.00 60.12 87 ASN A C 1
ATOM 719 O O . ASN A 1 87 ? -14.207 6.022 22.906 1.00 60.12 87 ASN A O 1
ATOM 723 N N . SER A 1 88 ? -16.131 6.368 24.020 1.00 66.06 88 SER A N 1
ATOM 724 C CA . SER A 1 88 ? -16.881 5.315 23.341 1.00 66.06 88 SER A CA 1
ATOM 725 C C . SER A 1 88 ? -17.029 5.623 21.847 1.00 66.06 88 SER A C 1
ATOM 727 O O . SER A 1 88 ? -17.507 6.699 21.479 1.00 66.06 88 SER A O 1
ATOM 729 N N . ARG A 1 89 ? -16.648 4.677 20.981 1.00 72.81 89 ARG A N 1
ATOM 730 C CA . ARG A 1 89 ? -16.822 4.760 19.520 1.00 72.81 89 ARG A CA 1
ATOM 731 C C . ARG A 1 89 ? -17.878 3.760 19.036 1.00 72.81 89 ARG A C 1
ATOM 733 O O . ARG A 1 89 ? -18.023 2.702 19.652 1.00 72.81 89 ARG A O 1
ATOM 740 N N . PRO A 1 90 ? -18.595 4.065 17.939 1.00 81.69 90 PRO A N 1
ATOM 741 C CA . PRO A 1 90 ? -19.610 3.174 17.401 1.00 81.69 90 PRO A CA 1
ATOM 742 C C . PRO A 1 90 ? -18.986 1.902 16.817 1.00 81.69 90 PRO A C 1
ATOM 744 O O . PRO A 1 90 ? -17.917 1.925 16.208 1.00 81.69 90 PRO A O 1
ATOM 747 N N . CYS A 1 91 ? -19.688 0.791 16.989 1.00 84.12 91 CYS A N 1
ATOM 748 C CA . CYS A 1 91 ? -19.394 -0.496 16.384 1.00 84.12 91 CYS A CA 1
ATOM 749 C C . CYS A 1 91 ? -19.534 -0.420 14.860 1.00 84.12 91 CYS A C 1
ATOM 751 O O . CYS A 1 91 ? -20.564 0.027 14.361 1.00 84.12 91 CYS A O 1
ATOM 753 N N . GLY A 1 92 ? -18.563 -0.947 14.119 1.00 79.81 92 GLY A N 1
ATOM 754 C CA . GLY A 1 92 ? -18.608 -1.051 12.662 1.00 79.81 92 GLY A CA 1
ATOM 755 C C . GLY A 1 92 ? -19.731 -1.949 12.139 1.00 79.81 92 GLY A C 1
ATOM 756 O O . GLY A 1 92 ? -20.135 -1.792 10.996 1.00 79.81 92 GLY A O 1
ATOM 757 N N . THR A 1 93 ? -20.261 -2.860 12.964 1.00 81.62 93 THR A N 1
ATOM 758 C CA . THR A 1 93 ? -21.376 -3.748 12.579 1.00 81.62 93 THR A CA 1
ATOM 759 C C . THR A 1 93 ? -22.744 -3.187 12.957 1.00 81.62 93 THR A C 1
ATOM 761 O O . THR A 1 93 ? -23.669 -3.259 12.158 1.00 81.62 93 THR A O 1
ATOM 764 N N . CYS A 1 94 ? -22.909 -2.655 14.172 1.00 82.38 94 CYS A N 1
ATOM 765 C CA . CYS A 1 94 ? -24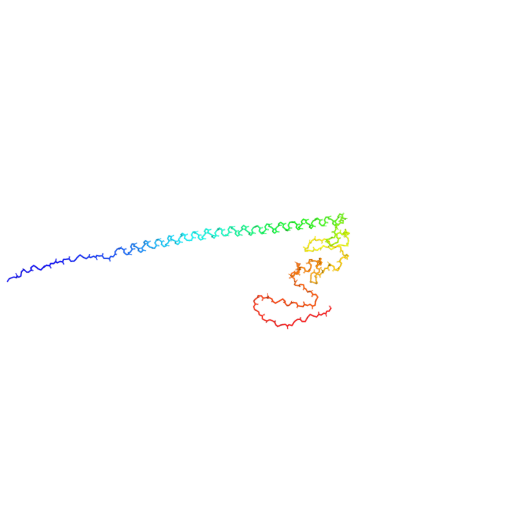.234 -2.279 14.690 1.00 82.38 94 CYS A CA 1
ATOM 766 C C . CYS A 1 94 ? -24.401 -0.789 15.006 1.00 82.38 94 CYS A C 1
ATOM 768 O O . CYS A 1 94 ? -25.488 -0.368 15.389 1.00 82.38 94 CYS A O 1
ATOM 770 N N . GLY A 1 95 ? -23.338 0.013 14.908 1.00 80.62 95 GLY A N 1
ATOM 771 C CA . GLY A 1 95 ? -23.353 1.435 15.252 1.00 80.62 95 GLY A CA 1
ATOM 772 C C . GLY A 1 95 ? -23.461 1.743 16.751 1.00 80.62 95 GLY A C 1
ATOM 773 O O . GLY A 1 95 ? -23.340 2.904 17.134 1.00 80.62 95 GLY A O 1
ATOM 774 N N . ALA A 1 96 ? -23.657 0.741 17.617 1.00 82.50 96 ALA A N 1
ATOM 775 C CA . ALA A 1 96 ? -23.731 0.943 19.062 1.00 82.50 96 ALA A CA 1
ATOM 776 C C . ALA A 1 96 ? -22.375 1.378 19.631 1.00 82.50 96 ALA A C 1
ATOM 778 O O . ALA A 1 96 ? -21.332 0.899 19.194 1.00 82.50 96 ALA A O 1
ATOM 779 N N . MET A 1 97 ? -22.389 2.262 20.625 1.00 79.75 97 MET A N 1
ATOM 780 C CA . MET A 1 97 ? -21.174 2.717 21.300 1.00 79.75 97 MET A CA 1
ATOM 781 C C . MET A 1 97 ? -20.532 1.563 22.075 1.00 79.75 97 MET A C 1
ATOM 783 O O . MET A 1 97 ? -21.103 1.091 23.058 1.00 79.75 97 MET A O 1
ATOM 787 N N . CYS A 1 98 ? -19.352 1.109 21.651 1.00 74.94 98 CYS A N 1
ATOM 788 C CA . CYS A 1 98 ? -18.616 0.107 22.409 1.00 74.94 98 CYS A CA 1
ATOM 789 C C . CYS A 1 98 ? -17.925 0.781 23.605 1.00 74.94 98 CYS A C 1
ATOM 791 O O . CYS A 1 98 ? -17.303 1.838 23.467 1.00 74.94 98 CYS A O 1
ATOM 793 N N . THR A 1 99 ? -18.046 0.171 24.781 1.00 69.50 99 THR A N 1
ATOM 794 C CA . THR A 1 99 ? -17.355 0.599 26.004 1.00 69.50 99 THR A CA 1
ATOM 795 C C . THR A 1 99 ? -15.915 0.085 26.007 1.00 69.50 99 THR A C 1
ATOM 797 O O . THR A 1 99 ? -15.614 -0.920 25.358 1.00 69.50 99 THR A O 1
ATOM 800 N N . ASP A 1 100 ? -15.022 0.747 26.749 1.00 63.06 100 ASP A N 1
ATOM 801 C CA . ASP A 1 100 ? -13.564 0.524 26.694 1.00 63.06 100 ASP A CA 1
ATOM 802 C C . ASP A 1 100 ? -13.104 -0.911 26.991 1.00 63.06 100 ASP A C 1
ATOM 804 O O . ASP A 1 100 ? -11.975 -1.276 26.677 1.00 63.06 100 ASP A O 1
ATOM 808 N N . THR A 1 101 ? -13.962 -1.746 27.577 1.00 66.00 101 THR A N 1
ATOM 809 C CA . THR A 1 101 ? -13.615 -3.105 28.011 1.00 66.00 101 THR A CA 1
ATOM 810 C C . THR A 1 101 ? -14.189 -4.219 27.136 1.00 66.00 101 THR A C 1
ATOM 812 O O . THR A 1 101 ? -13.880 -5.383 27.375 1.00 66.00 101 THR A O 1
ATOM 815 N N . SER A 1 102 ? -15.021 -3.908 26.133 1.00 72.25 102 SER A N 1
ATOM 816 C CA . SER A 1 102 ? -15.796 -4.925 25.399 1.00 72.25 102 SER A CA 1
ATOM 817 C C . SER A 1 102 ? -15.807 -4.728 23.881 1.00 72.25 102 SER A C 1
ATOM 819 O O . SER A 1 102 ? -16.841 -4.845 23.219 1.00 72.25 102 SER A O 1
ATOM 821 N N . PHE A 1 103 ? -14.643 -4.447 23.293 1.00 79.50 103 PHE A N 1
ATOM 822 C CA . PHE A 1 103 ? -14.505 -4.349 21.840 1.00 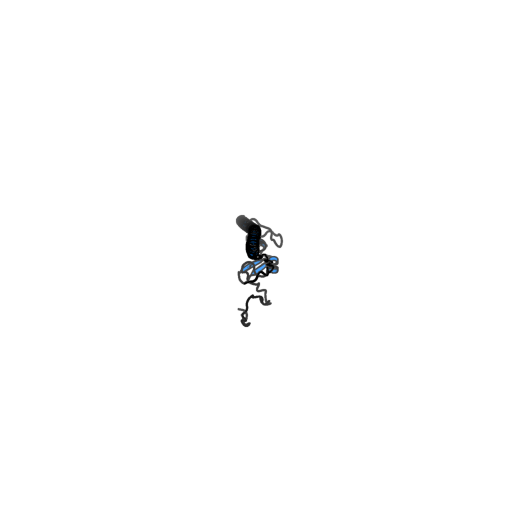79.50 103 PHE A CA 1
ATOM 823 C C . PHE A 1 103 ? -13.297 -5.119 21.301 1.00 79.50 103 PHE A C 1
ATOM 825 O O . PHE A 1 103 ? -12.289 -5.314 21.974 1.00 79.50 103 PHE A O 1
ATOM 832 N N . LEU A 1 104 ? -13.427 -5.531 20.047 1.00 81.62 104 LEU A N 1
ATOM 833 C CA . LEU A 1 104 ? -12.385 -6.066 19.187 1.00 81.62 104 LEU A CA 1
ATOM 834 C C . LEU A 1 104 ? -12.050 -5.016 18.126 1.00 81.62 104 LEU A C 1
ATOM 836 O O . LEU A 1 104 ? -12.954 -4.378 17.590 1.00 81.62 104 LEU A O 1
ATOM 840 N N . LEU A 1 105 ? -10.779 -4.904 17.751 1.00 81.88 105 LEU A N 1
ATOM 841 C CA . LEU A 1 105 ? -10.374 -4.216 16.528 1.00 81.88 105 LEU A CA 1
ATOM 842 C C . LEU A 1 105 ? -10.105 -5.238 15.418 1.00 81.88 105 LEU A C 1
ATOM 844 O O . LEU A 1 105 ? -9.280 -6.132 15.596 1.00 81.88 105 LEU A O 1
ATOM 848 N N . CYS A 1 106 ? -10.781 -5.114 14.272 1.00 82.50 106 CYS A N 1
ATOM 849 C CA . CYS A 1 106 ? -10.504 -5.991 13.136 1.00 82.50 106 CYS A CA 1
ATOM 850 C C . CYS A 1 106 ? -9.241 -5.523 12.381 1.00 82.50 106 CYS A C 1
ATOM 852 O O . CYS A 1 106 ? -9.228 -4.397 11.888 1.00 82.50 106 CYS A O 1
ATOM 854 N N . PRO A 1 107 ? -8.221 -6.377 12.170 1.00 79.50 107 PRO A N 1
ATOM 855 C CA . PRO A 1 107 ? -6.991 -5.982 11.479 1.00 79.50 107 PRO A CA 1
ATOM 856 C C . PRO A 1 107 ? -7.143 -5.742 9.971 1.00 79.50 107 PRO A C 1
ATOM 858 O O . PRO A 1 107 ? -6.184 -5.3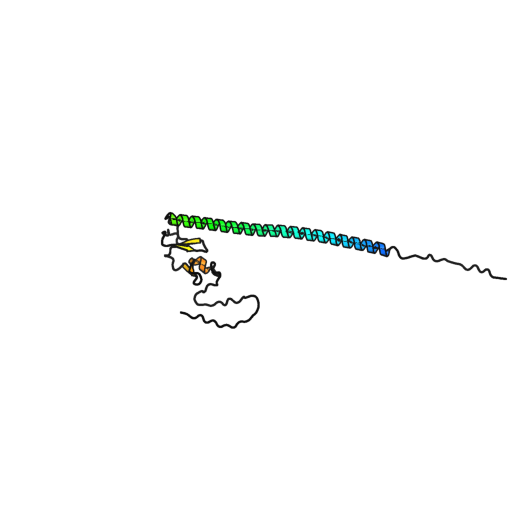05 9.346 1.00 79.50 107 PRO A O 1
ATOM 861 N N . ARG A 1 108 ? -8.300 -6.062 9.369 1.00 81.94 108 ARG A N 1
ATOM 862 C CA . ARG A 1 108 ? -8.545 -5.883 7.927 1.00 81.94 108 ARG A CA 1
ATOM 863 C C . ARG A 1 108 ? -9.363 -4.634 7.611 1.00 81.94 108 ARG A C 1
ATOM 865 O O . ARG A 1 108 ? -8.946 -3.851 6.771 1.00 81.94 108 ARG A O 1
ATOM 872 N N . CYS A 1 109 ? -10.532 -4.458 8.229 1.00 80.69 109 CYS A N 1
ATOM 873 C CA . CYS A 1 109 ? -11.334 -3.246 8.017 1.00 80.69 109 CYS A CA 1
ATOM 874 C C . CYS A 1 109 ? -10.975 -2.114 8.983 1.00 80.69 109 CYS A C 1
ATOM 876 O O . CYS A 1 109 ? -11.428 -0.993 8.776 1.00 80.69 109 CYS A O 1
ATOM 878 N N . HIS A 1 110 ? -10.182 -2.393 10.025 1.00 78.62 110 HIS A N 1
ATOM 879 C CA . HIS A 1 110 ? -9.787 -1.424 11.052 1.00 78.62 110 HIS A CA 1
ATOM 880 C C . HIS A 1 110 ? -10.981 -0.779 11.768 1.00 78.62 110 HIS A C 1
ATOM 882 O O . HIS A 1 110 ? -10.904 0.343 12.253 1.00 78.62 110 HIS A O 1
ATOM 888 N N . LEU A 1 111 ? -12.114 -1.483 11.822 1.00 80.94 111 LEU A N 1
ATOM 889 C CA . LEU A 1 111 ? -13.285 -1.051 12.572 1.00 80.94 111 LEU A CA 1
ATOM 890 C C . LEU A 1 111 ? -13.326 -1.747 13.930 1.00 80.94 111 LEU A C 1
ATOM 892 O O . LEU A 1 111 ? -12.876 -2.888 14.094 1.00 80.94 111 LEU A O 1
ATOM 896 N N . ARG A 1 112 ? -13.893 -1.044 14.915 1.00 81.88 112 ARG A N 1
ATOM 897 C CA . ARG A 1 112 ? -14.208 -1.619 16.223 1.00 81.88 112 ARG A CA 1
ATOM 898 C C . ARG A 1 112 ? -15.492 -2.417 16.132 1.00 81.88 112 ARG A C 1
ATOM 900 O O . ARG A 1 112 ? -16.486 -1.921 15.619 1.00 81.88 112 ARG A O 1
ATOM 907 N N . HIS A 1 113 ? -15.494 -3.613 16.688 1.00 85.31 113 HIS A N 1
ATOM 908 C CA . HIS A 1 113 ? -16.670 -4.462 16.780 1.00 85.31 113 HIS A CA 1
ATOM 909 C C . HIS A 1 113 ? -16.912 -4.787 18.246 1.00 85.31 113 HIS A C 1
ATOM 911 O O . HIS A 1 113 ? -15.999 -5.233 18.940 1.00 85.31 113 HIS A O 1
ATOM 917 N N . CYS A 1 114 ? -18.119 -4.531 18.744 1.00 83.62 114 CYS A N 1
ATOM 918 C CA . CYS A 1 114 ? -18.435 -4.876 20.123 1.00 83.62 114 CYS A CA 1
ATOM 919 C C . CYS A 1 114 ? -18.403 -6.405 20.285 1.00 83.62 114 CYS A C 1
ATOM 921 O O . CYS A 1 114 ? -18.827 -7.139 19.391 1.00 83.62 114 CYS A O 1
ATOM 923 N N . THR A 1 115 ? -17.926 -6.895 21.428 1.00 78.12 115 THR A N 1
ATOM 924 C CA . THR A 1 115 ? -17.767 -8.339 21.672 1.00 78.12 115 THR A CA 1
ATOM 925 C C . THR A 1 115 ? -19.092 -9.093 21.761 1.00 78.12 115 THR A C 1
ATOM 927 O O . THR A 1 115 ? -19.090 -10.311 21.653 1.00 78.12 115 THR A O 1
ATOM 930 N N . SER A 1 116 ? -20.230 -8.398 21.884 1.00 78.62 116 SER A N 1
ATOM 931 C CA . SER A 1 116 ? -21.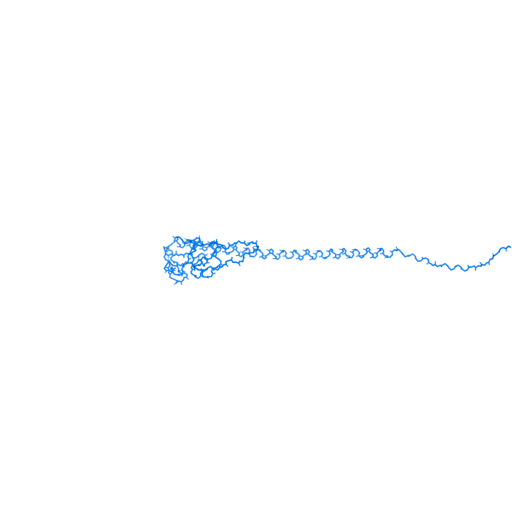572 -8.989 21.774 1.00 78.62 116 SER A CA 1
ATOM 932 C C . SER A 1 116 ? -21.865 -9.596 20.398 1.00 78.62 116 SER A C 1
ATOM 934 O O . SER A 1 116 ? -22.833 -10.330 20.245 1.00 78.62 116 SER A O 1
ATOM 936 N N . HIS A 1 117 ? -21.051 -9.280 19.392 1.00 72.75 117 HIS A N 1
ATOM 937 C CA . HIS A 1 117 ? -21.140 -9.813 18.038 1.00 72.75 117 HIS A CA 1
ATOM 938 C C . HIS A 1 117 ? -20.244 -11.042 17.842 1.00 72.75 117 HIS A C 1
ATOM 940 O O . HIS A 1 117 ? -19.585 -11.168 16.816 1.00 72.75 117 HIS A O 1
ATOM 946 N N . THR A 1 118 ? -20.200 -11.949 18.822 1.00 65.19 118 THR A N 1
ATOM 947 C CA . THR A 1 118 ? -19.376 -13.170 18.756 1.00 65.19 118 THR A CA 1
ATOM 948 C C . THR A 1 118 ? -19.615 -13.977 17.484 1.00 65.19 118 THR A C 1
ATOM 950 O O . THR A 1 118 ? -18.666 -14.498 16.913 1.00 65.19 118 THR A O 1
ATOM 953 N N . ASP A 1 119 ? -20.859 -14.018 17.002 1.00 66.38 119 ASP A N 1
ATOM 954 C CA . ASP A 1 119 ? -21.256 -14.807 15.828 1.00 66.38 119 ASP A CA 1
ATOM 955 C C . ASP A 1 119 ? -20.769 -14.199 14.503 1.00 66.38 119 ASP A C 1
ATOM 957 O O . ASP A 1 119 ? -20.710 -14.874 13.478 1.00 66.38 119 ASP A O 1
ATOM 961 N N . SER A 1 120 ? -20.399 -12.919 14.516 1.00 73.00 120 SER A N 1
ATOM 962 C CA . SER A 1 120 ? -19.815 -12.203 13.382 1.00 73.00 120 SER A CA 1
ATOM 963 C C . SER A 1 120 ? -18.361 -11.822 13.645 1.00 73.00 120 SER A C 1
ATOM 965 O O . SER A 1 120 ? -17.850 -10.855 13.081 1.00 73.00 120 SER A O 1
ATOM 967 N N . ILE A 1 121 ? -17.678 -12.597 14.486 1.00 80.81 121 ILE A N 1
ATOM 968 C CA . ILE A 1 121 ? -16.252 -12.489 14.755 1.00 80.81 121 ILE A CA 1
ATOM 969 C C . ILE A 1 121 ? -15.617 -13.862 14.516 1.00 80.81 121 ILE A C 1
ATOM 971 O O . ILE A 1 121 ? -16.162 -14.894 14.893 1.00 80.81 121 ILE A O 1
ATOM 975 N N . THR A 1 122 ? -14.451 -13.896 13.875 1.00 85.00 122 THR A N 1
ATOM 976 C CA . THR A 1 122 ? -13.741 -15.149 13.595 1.00 85.00 122 THR A CA 1
ATOM 977 C C . THR A 1 122 ? -12.263 -15.017 13.921 1.00 85.00 122 THR A C 1
ATOM 979 O O . THR A 1 122 ? -11.600 -14.074 13.488 1.00 85.00 122 THR A O 1
ATOM 982 N N . THR A 1 123 ? -11.737 -15.969 14.688 1.00 84.50 123 THR A N 1
ATOM 983 C CA . THR A 1 123 ? -10.330 -16.009 15.096 1.00 84.50 123 THR A CA 1
ATOM 984 C C . THR A 1 123 ? -9.563 -17.019 14.254 1.00 84.50 123 THR A C 1
ATOM 986 O O . THR A 1 123 ? -9.961 -18.174 14.134 1.00 84.50 123 THR A O 1
ATOM 989 N N . CYS A 1 124 ? -8.441 -16.591 13.678 1.00 81.44 124 CYS A N 1
ATOM 990 C CA . CYS A 1 124 ? -7.516 -17.486 12.998 1.00 81.44 124 CYS A CA 1
ATOM 991 C C . CYS A 1 124 ? -6.893 -18.449 14.012 1.00 81.44 124 CYS A C 1
ATOM 993 O O . CYS A 1 124 ? -6.222 -18.003 14.938 1.00 81.44 124 CYS A O 1
ATOM 995 N N . LEU A 1 125 ? -7.054 -19.756 13.808 1.00 83.25 125 LEU A N 1
ATOM 996 C CA . LEU A 1 125 ? -6.518 -20.784 14.711 1.00 83.25 125 LEU A CA 1
ATOM 997 C C . LEU A 1 125 ? -4.984 -20.885 14.688 1.00 83.25 125 LEU A C 1
ATOM 999 O O . LEU A 1 125 ? -4.393 -21.441 15.606 1.00 83.25 125 LEU A O 1
ATOM 1003 N N . VAL A 1 126 ? -4.331 -20.353 13.648 1.00 80.88 126 VAL A N 1
ATOM 1004 C CA . VAL A 1 126 ? -2.867 -20.404 13.506 1.00 80.88 126 VAL A CA 1
ATOM 1005 C C . VAL A 1 126 ? -2.194 -19.273 14.283 1.00 80.88 126 VAL A C 1
ATOM 1007 O O . VAL A 1 126 ? -1.237 -19.503 15.013 1.00 80.88 126 VAL A O 1
ATOM 1010 N N . CYS A 1 127 ? -2.676 -18.038 14.127 1.00 80.38 127 CYS A N 1
ATOM 1011 C CA . CYS A 1 127 ? -2.046 -16.851 14.718 1.00 80.38 127 CYS A CA 1
ATOM 1012 C C . CYS A 1 127 ? -2.877 -16.179 15.815 1.00 80.38 127 CYS A C 1
ATOM 1014 O O . CYS A 1 127 ? -2.513 -15.096 16.271 1.00 80.38 127 CYS A O 1
ATOM 1016 N N . ASN A 1 128 ? -4.011 -16.774 16.203 1.00 83.25 128 ASN A N 1
ATOM 1017 C CA . ASN A 1 128 ? -4.967 -16.258 17.190 1.00 83.25 128 ASN A CA 1
ATOM 1018 C C . ASN A 1 128 ? -5.434 -14.817 16.932 1.00 83.25 128 ASN A C 1
ATOM 1020 O O . ASN A 1 128 ? -5.906 -14.128 17.834 1.00 83.25 128 ASN A O 1
ATOM 1024 N N . THR A 1 129 ? -5.308 -14.340 15.692 1.00 82.81 129 THR A N 1
ATOM 1025 C CA . THR A 1 129 ? -5.769 -13.008 15.303 1.00 82.81 129 THR A CA 1
ATOM 1026 C C . THR A 1 129 ? -7.255 -13.050 14.996 1.00 82.81 129 THR A C 1
ATOM 1028 O O . THR A 1 129 ? -7.713 -13.924 14.261 1.00 82.81 129 THR A O 1
ATOM 1031 N N . THR A 1 130 ? -7.997 -12.088 15.529 1.00 86.06 130 THR A N 1
ATOM 1032 C CA . THR A 1 130 ? -9.454 -12.051 15.439 1.00 86.06 130 THR A CA 1
ATOM 1033 C C . THR A 1 130 ? -9.920 -10.997 14.431 1.00 86.06 130 THR A C 1
ATOM 1035 O O . THR A 1 130 ? -9.494 -9.847 14.478 1.00 86.06 130 THR A O 1
ATOM 1038 N N . TYR A 1 131 ? -10.805 -11.389 13.517 1.00 85.38 131 TYR A N 1
ATOM 1039 C CA . TYR A 1 131 ? -11.355 -10.575 12.431 1.00 85.38 131 TYR A CA 1
ATOM 1040 C C . TYR A 1 131 ? -12.873 -10.436 12.568 1.00 85.38 131 TYR A C 1
ATOM 1042 O O . TYR A 1 131 ? -13.514 -11.274 13.199 1.00 85.38 131 TYR A O 1
ATOM 1050 N N . CYS A 1 132 ? -13.469 -9.412 11.951 1.00 85.69 132 CYS A N 1
ATOM 1051 C CA . CYS A 1 132 ? -14.919 -9.393 11.768 1.00 85.69 132 CYS A CA 1
ATOM 1052 C C . CYS A 1 132 ? -15.338 -10.370 10.658 1.00 85.69 132 CYS A C 1
ATOM 1054 O O . CYS A 1 132 ? -14.547 -10.697 9.771 1.00 85.69 132 CYS A O 1
ATOM 1056 N N . GLY A 1 133 ? -16.587 -10.826 10.704 1.00 82.38 133 GLY A N 1
ATOM 1057 C CA . GLY A 1 133 ? -17.119 -11.889 9.854 1.00 82.38 133 GLY A CA 1
ATOM 1058 C C . GLY A 1 133 ? -17.081 -11.537 8.371 1.00 82.38 133 GLY A C 1
ATOM 1059 O O . GLY A 1 133 ? -16.670 -12.363 7.564 1.00 82.38 133 GLY A O 1
ATOM 1060 N N . GLU A 1 134 ? -17.398 -10.290 8.012 1.00 83.06 134 GLU A N 1
ATOM 1061 C CA . GLU A 1 134 ? -17.295 -9.804 6.626 1.00 83.06 134 GLU A CA 1
ATOM 1062 C C . GLU A 1 134 ? -15.849 -9.856 6.118 1.00 83.06 134 GLU A C 1
ATOM 1064 O O . GLU A 1 134 ? -15.567 -10.335 5.019 1.00 83.06 134 GLU A O 1
ATOM 1069 N N . CYS A 1 135 ? -14.904 -9.407 6.949 1.00 82.25 135 CYS A N 1
ATOM 1070 C CA . CYS A 1 135 ? -13.487 -9.432 6.613 1.00 82.25 135 CYS A CA 1
ATOM 1071 C C . CYS A 1 135 ? -12.924 -10.843 6.522 1.00 82.25 135 CYS A C 1
ATOM 1073 O O . CYS A 1 135 ? -11.987 -11.043 5.753 1.00 82.2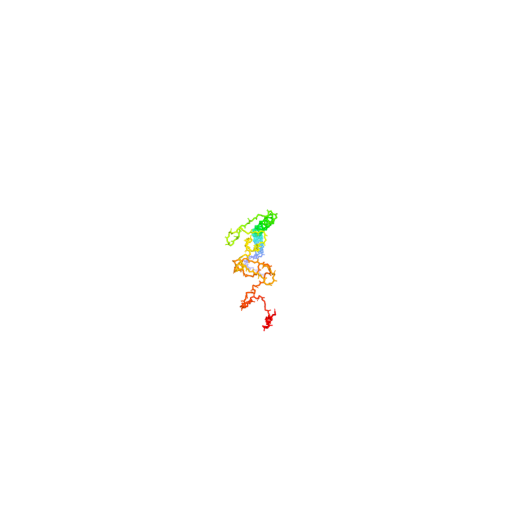5 135 CYS A O 1
ATOM 1075 N N . TRP A 1 136 ? -13.450 -11.783 7.306 1.00 83.12 136 TRP A N 1
ATOM 1076 C CA . TRP A 1 136 ? -13.058 -13.185 7.265 1.00 83.12 136 TRP A CA 1
ATOM 1077 C C . TRP A 1 136 ? -13.588 -13.888 6.011 1.00 83.12 136 TRP A C 1
ATOM 1079 O O . TRP A 1 136 ? -12.816 -14.540 5.323 1.00 83.12 136 TRP A O 1
ATOM 1089 N N . GLN A 1 137 ? -14.867 -13.703 5.664 1.00 82.12 137 GLN A N 1
ATOM 1090 C CA . GLN A 1 137 ? -15.492 -14.356 4.503 1.00 82.12 137 GLN A CA 1
ATOM 1091 C C . GLN A 1 137 ? -14.851 -13.966 3.167 1.00 82.12 137 GLN A C 1
ATOM 1093 O O . GLN A 1 137 ? -14.767 -14.783 2.259 1.00 82.12 137 GLN A O 1
ATOM 1098 N N . GLY A 1 138 ? -14.383 -12.723 3.035 1.00 75.31 138 GLY A N 1
ATOM 1099 C CA . GLY A 1 138 ? -13.671 -12.267 1.838 1.00 75.31 138 GLY A CA 1
ATOM 1100 C C . GLY A 1 138 ? -12.163 -12.532 1.867 1.00 75.31 138 GLY A C 1
ATOM 1101 O O . GLY A 1 138 ? -11.423 -11.860 1.144 1.00 75.31 138 GLY A O 1
ATOM 1102 N N . MET A 1 139 ? -11.654 -13.348 2.797 1.00 70.94 139 MET A N 1
ATOM 1103 C CA . MET A 1 139 ? -10.222 -13.599 2.993 1.00 70.94 139 MET A CA 1
ATOM 1104 C C . MET A 1 139 ? -9.874 -15.008 2.535 1.00 70.94 139 MET A C 1
ATOM 1106 O O . MET A 1 139 ? -10.397 -15.961 3.086 1.00 70.94 139 MET A O 1
ATOM 1110 N N . GLU A 1 140 ? -8.966 -15.120 1.566 1.00 74.00 140 GLU A N 1
ATOM 1111 C CA . GLU A 1 140 ? -8.157 -16.317 1.332 1.00 74.00 140 GLU A CA 1
ATOM 1112 C C . GLU A 1 140 ? -6.800 -15.878 0.758 1.00 74.00 140 GLU A C 1
ATOM 1114 O O . GLU A 1 140 ? -6.788 -15.291 -0.329 1.00 74.00 140 GLU A O 1
ATOM 1119 N N . PRO A 1 141 ? -5.643 -16.111 1.424 1.00 75.50 141 PRO A N 1
ATOM 1120 C CA . PRO A 1 141 ? -5.388 -16.632 2.785 1.00 75.50 141 PRO A CA 1
ATOM 1121 C C . PRO A 1 141 ? -5.390 -15.555 3.902 1.00 75.50 141 PRO A C 1
ATOM 1123 O O . PRO A 1 141 ? -5.501 -14.360 3.624 1.00 75.50 141 PRO A O 1
ATOM 1126 N N . CYS A 1 142 ? -5.204 -15.966 5.171 1.00 74.44 142 CYS A N 1
ATOM 1127 C CA . CYS A 1 142 ? -5.206 -15.084 6.350 1.00 74.44 142 CYS A CA 1
ATOM 1128 C C . CYS A 1 142 ? -4.251 -13.886 6.190 1.00 74.44 142 CYS A C 1
ATOM 1130 O O . CYS A 1 142 ? -3.064 -14.069 5.934 1.00 74.44 142 CYS A O 1
ATOM 1132 N N . SER A 1 143 ? -4.710 -12.653 6.417 1.00 73.25 143 SER A N 1
ATOM 1133 C CA . SER A 1 143 ? -3.880 -11.461 6.181 1.00 73.25 143 SER A CA 1
ATOM 1134 C C . SER A 1 143 ? -2.676 -11.341 7.124 1.00 73.25 143 SER A C 1
ATOM 1136 O O . SER A 1 143 ? -1.686 -10.711 6.757 1.00 73.25 143 SER A O 1
ATOM 1138 N N . THR A 1 144 ? -2.742 -11.944 8.317 1.00 75.50 144 THR A N 1
ATOM 1139 C CA . THR A 1 144 ? -1.664 -11.876 9.316 1.00 75.50 144 THR A CA 1
ATOM 1140 C C . THR A 1 144 ? -0.623 -12.972 9.111 1.00 75.50 144 THR A C 1
ATOM 1142 O O . THR A 1 144 ? 0.561 -12.671 8.999 1.00 75.50 144 THR A O 1
ATOM 1145 N N . CYS A 1 145 ? -1.035 -14.242 9.045 1.00 75.75 145 CYS A N 1
ATOM 1146 C CA . CYS A 1 145 ? -0.099 -15.369 8.937 1.00 75.75 145 CYS A CA 1
ATOM 1147 C C . CYS A 1 145 ? 0.077 -15.904 7.512 1.00 75.75 145 CYS A C 1
ATOM 1149 O O . CYS A 1 145 ? 0.915 -16.773 7.286 1.00 75.75 145 CYS A O 1
ATOM 1151 N N . ARG A 1 146 ? -0.703 -15.397 6.548 1.00 77.12 146 ARG A N 1
ATOM 1152 C CA . ARG A 1 146 ? -0.698 -15.801 5.130 1.00 77.12 146 ARG A CA 1
ATOM 1153 C C . ARG A 1 146 ? -0.967 -17.287 4.893 1.00 77.12 146 ARG A C 1
ATOM 1155 O O . ARG A 1 146 ? -0.734 -17.790 3.800 1.00 77.12 146 ARG A O 1
ATOM 1162 N N . THR A 1 147 ? -1.486 -17.984 5.899 1.00 70.00 147 THR A N 1
ATOM 1163 C CA . THR A 1 147 ? -1.887 -19.390 5.812 1.00 70.00 147 THR A CA 1
ATOM 1164 C C . THR A 1 147 ? -3.323 -19.480 5.311 1.00 70.00 147 THR A C 1
ATOM 1166 O O . THR A 1 147 ? -4.164 -18.664 5.702 1.00 70.00 147 THR A O 1
ATOM 1169 N N . VAL A 1 148 ? -3.603 -20.452 4.436 1.00 62.75 148 VAL A N 1
ATOM 1170 C CA . VAL A 1 148 ? -4.969 -20.750 3.983 1.00 62.75 148 VAL A CA 1
ATOM 1171 C C . VAL A 1 148 ? -5.831 -21.006 5.212 1.00 62.75 148 VAL A C 1
ATOM 1173 O O . VAL A 1 148 ? -5.390 -21.660 6.161 1.00 62.75 148 VAL A O 1
ATOM 1176 N N . HIS A 1 149 ? -7.032 -20.432 5.211 1.00 58.81 149 HIS A N 1
ATOM 1177 C CA . HIS A 1 149 ? -7.999 -20.649 6.270 1.00 58.81 149 HIS A CA 1
ATOM 1178 C C . HIS A 1 149 ? -8.188 -22.158 6.404 1.00 58.81 149 HIS A C 1
ATOM 1180 O O . HIS A 1 149 ? -8.647 -22.811 5.473 1.00 58.81 149 HIS A O 1
ATOM 1186 N N . CYS A 1 150 ? -7.834 -22.729 7.555 1.00 44.94 150 CYS A N 1
ATOM 1187 C CA . CYS A 1 150 ? -8.434 -23.995 7.949 1.00 44.94 150 CYS A CA 1
ATOM 1188 C C . CYS A 1 150 ? -9.892 -23.675 8.273 1.00 44.94 150 CYS A C 1
ATOM 1190 O O . CYS A 1 150 ? -10.267 -23.469 9.426 1.00 44.94 150 CYS A O 1
ATOM 1192 N N . CYS A 1 151 ? -10.690 -23.515 7.220 1.00 42.19 151 CYS A N 1
ATOM 1193 C CA . CYS A 1 151 ? -12.129 -23.590 7.303 1.00 42.19 151 CYS A CA 1
ATOM 1194 C C . CYS A 1 151 ? -12.448 -24.938 7.942 1.00 42.19 151 CYS A C 1
ATOM 1196 O O . CYS A 1 151 ? -11.833 -25.952 7.610 1.00 42.19 151 CYS A O 1
ATOM 1198 N N . ASN A 1 152 ? -13.372 -24.940 8.895 1.00 39.16 152 ASN A N 1
ATOM 1199 C CA . ASN A 1 152 ? -13.927 -26.165 9.444 1.00 39.16 152 ASN A CA 1
ATOM 1200 C C . ASN A 1 152 ? -14.229 -27.167 8.312 1.00 39.16 152 ASN A C 1
ATOM 1202 O O . ASN A 1 152 ? -15.141 -26.946 7.524 1.00 39.16 152 ASN A O 1
ATOM 1206 N N . GLY A 1 153 ? -13.480 -28.267 8.267 1.00 36.38 153 GLY A N 1
ATOM 1207 C CA . GLY A 1 153 ? -13.962 -29.551 7.763 1.00 36.38 153 GLY A CA 1
ATOM 1208 C C . GLY A 1 153 ? -13.997 -29.823 6.259 1.00 36.38 153 GLY A C 1
ATOM 1209 O O . GLY A 1 153 ? -14.319 -30.956 5.924 1.00 36.38 153 GLY A O 1
ATOM 1210 N N . GLU A 1 154 ? -13.638 -28.910 5.356 1.00 31.88 154 GLU A N 1
ATOM 1211 C CA . GLU A 1 154 ? -13.520 -29.265 3.930 1.00 31.88 154 GLU A CA 1
ATOM 1212 C C . GLU A 1 154 ? -12.186 -28.793 3.357 1.00 31.88 154 GLU A C 1
ATOM 1214 O O . GLU A 1 154 ? -11.943 -27.614 3.111 1.00 31.88 154 GLU A O 1
ATOM 1219 N N . GLN A 1 155 ? -11.291 -29.768 3.190 1.00 35.34 155 GLN A N 1
ATOM 1220 C CA . GLN A 1 155 ? -10.040 -29.631 2.464 1.00 35.34 155 GLN A CA 1
ATOM 1221 C C . GLN A 1 155 ? -10.344 -29.208 1.023 1.00 35.34 155 GLN A C 1
ATOM 1223 O O . GLN A 1 155 ? -10.789 -30.019 0.213 1.00 35.34 155 GLN A O 1
ATOM 1228 N N . THR A 1 156 ? -10.038 -27.969 0.662 1.00 34.72 156 THR A N 1
ATOM 1229 C CA . THR A 1 156 ? -9.674 -27.675 -0.725 1.00 34.72 156 THR A CA 1
ATOM 1230 C C . THR A 1 156 ? -8.176 -27.922 -0.866 1.00 34.72 156 THR A C 1
ATOM 1232 O O . THR A 1 156 ? -7.397 -27.260 -0.171 1.00 34.72 156 THR A O 1
ATOM 1235 N N . PRO A 1 157 ? -7.738 -28.864 -1.720 1.00 38.31 157 PRO A N 1
ATOM 1236 C CA . PRO A 1 157 ? -6.323 -29.090 -1.945 1.00 38.31 157 PRO A CA 1
ATOM 1237 C C . PRO A 1 157 ? -5.727 -27.822 -2.553 1.00 38.31 157 PRO A C 1
ATOM 1239 O O . PRO A 1 157 ? -6.081 -27.406 -3.657 1.00 38.31 157 PRO A O 1
ATOM 1242 N N . SER A 1 158 ? -4.800 -27.206 -1.830 1.00 39.28 158 SER A N 1
ATOM 1243 C CA . SER A 1 158 ? -3.871 -26.215 -2.359 1.00 39.28 158 SER A CA 1
ATOM 1244 C C . SER A 1 158 ? -2.920 -26.913 -3.335 1.00 39.28 158 SER A C 1
ATOM 1246 O O . SER A 1 158 ? -1.780 -27.240 -3.024 1.00 39.28 158 SER A O 1
ATOM 1248 N N . GLY A 1 159 ? -3.423 -27.174 -4.539 1.00 32.28 159 GLY A N 1
ATOM 1249 C CA . GLY A 1 159 ? -2.702 -27.787 -5.646 1.00 32.28 159 GLY A CA 1
ATOM 1250 C C . GLY A 1 159 ? -2.462 -26.793 -6.774 1.00 32.28 159 GLY A C 1
ATOM 1251 O O . GLY A 1 159 ? -3.081 -26.898 -7.826 1.00 32.28 159 GLY A O 1
ATOM 1252 N N . ALA A 1 160 ? -1.553 -25.841 -6.568 1.00 32.09 160 ALA A N 1
ATOM 1253 C CA . ALA A 1 160 ? -0.848 -25.168 -7.660 1.00 32.09 160 ALA A CA 1
ATOM 1254 C C . ALA A 1 160 ? 0.535 -24.707 -7.179 1.00 32.09 160 ALA A C 1
ATOM 1256 O O . ALA A 1 160 ? 0.881 -23.528 -7.242 1.00 32.09 160 ALA A O 1
ATOM 1257 N N . ASN A 1 161 ? 1.327 -25.659 -6.672 1.00 34.41 161 ASN A N 1
ATOM 1258 C CA . ASN A 1 161 ? 2.769 -25.474 -6.620 1.00 34.41 161 ASN A CA 1
ATOM 1259 C C . ASN A 1 161 ? 3.328 -25.608 -8.034 1.00 34.41 161 ASN A C 1
ATOM 1261 O O . ASN A 1 161 ? 3.135 -26.598 -8.739 1.00 34.41 161 ASN A O 1
ATOM 1265 N N . ILE A 1 162 ? 4.004 -24.540 -8.419 1.00 38.00 162 ILE A N 1
ATOM 1266 C CA . ILE A 1 162 ? 4.925 -24.444 -9.531 1.00 38.00 162 ILE A CA 1
ATOM 1267 C C . ILE A 1 162 ? 6.114 -25.361 -9.195 1.00 38.00 162 ILE A C 1
ATOM 1269 O O . ILE A 1 162 ? 6.578 -25.361 -8.058 1.00 38.00 162 ILE A O 1
ATOM 1273 N N . ALA A 1 163 ? 6.618 -26.068 -10.208 1.00 35.44 163 ALA A N 1
ATOM 1274 C CA . ALA A 1 163 ? 7.792 -26.948 -10.201 1.00 35.44 163 ALA A CA 1
ATOM 1275 C C . ALA A 1 163 ? 7.594 -28.343 -9.572 1.00 35.44 163 ALA A C 1
ATOM 1277 O O . ALA A 1 163 ? 7.107 -28.506 -8.459 1.00 35.44 163 ALA A O 1
ATOM 1278 N N . GLY A 1 164 ? 7.954 -29.360 -10.361 1.00 41.19 164 GLY A N 1
ATOM 1279 C CA . GLY A 1 164 ? 7.754 -30.766 -10.048 1.00 41.19 164 GLY A CA 1
ATOM 1280 C C . GLY A 1 164 ? 8.537 -31.241 -8.832 1.00 41.19 164 GLY A C 1
ATOM 1281 O O . GLY A 1 164 ? 9.711 -30.939 -8.685 1.00 41.19 164 GLY A O 1
ATOM 1282 N N . ASP A 1 165 ? 7.850 -31.989 -7.981 1.00 34.78 165 ASP A N 1
ATOM 1283 C CA . ASP A 1 165 ? 8.228 -33.334 -7.557 1.00 34.78 165 ASP A CA 1
ATOM 1284 C C . ASP A 1 165 ? 7.051 -33.895 -6.751 1.00 34.78 165 ASP A C 1
ATOM 1286 O O . ASP A 1 165 ? 6.519 -33.268 -5.836 1.00 34.78 165 ASP A O 1
ATOM 1290 N N . SER A 1 166 ? 6.575 -35.066 -7.155 1.00 40.16 166 SER A N 1
ATOM 1291 C CA . SER A 1 166 ? 5.496 -35.799 -6.499 1.00 40.16 166 SER A CA 1
ATOM 1292 C C . SER A 1 166 ? 5.931 -36.280 -5.112 1.00 40.16 166 SER A C 1
ATOM 1294 O O . SER A 1 166 ? 6.825 -37.120 -5.014 1.00 40.16 166 SER A O 1
ATOM 1296 N N . VAL A 1 167 ? 5.252 -35.818 -4.059 1.00 37.81 167 VAL A N 1
ATOM 1297 C CA . VAL A 1 167 ? 5.309 -36.412 -2.713 1.00 37.81 167 VAL A CA 1
ATOM 1298 C C . VAL A 1 167 ? 3.922 -36.990 -2.405 1.00 37.81 167 VAL A C 1
ATOM 1300 O O . VAL A 1 167 ? 2.936 -36.281 -2.608 1.00 37.81 167 VAL A O 1
ATOM 1303 N N . PRO A 1 168 ? 3.805 -38.266 -1.993 1.00 37.66 168 PRO A N 1
ATOM 1304 C CA . PRO A 1 168 ? 2.508 -38.904 -1.820 1.00 37.66 168 PRO A CA 1
ATOM 1305 C C . PRO A 1 168 ? 1.750 -38.343 -0.613 1.00 37.66 168 PRO A C 1
ATOM 1307 O O . PRO A 1 168 ? 2.318 -38.136 0.460 1.00 37.66 168 PRO A O 1
ATOM 1310 N N . ASP A 1 169 ? 0.448 -38.154 -0.829 1.00 46.88 169 ASP A N 1
ATOM 1311 C CA . ASP A 1 169 ? -0.599 -37.961 0.170 1.00 46.88 169 ASP A CA 1
ATOM 1312 C C . ASP A 1 169 ? -0.460 -38.948 1.330 1.00 46.88 169 ASP A C 1
ATOM 1314 O O . ASP A 1 169 ? -0.781 -40.121 1.172 1.00 46.88 169 ASP A O 1
ATOM 1318 N N . THR A 1 170 ? -0.057 -38.463 2.502 1.00 47.16 170 THR A N 1
ATOM 1319 C CA . THR A 1 170 ? -0.491 -38.991 3.804 1.00 47.16 170 THR A CA 1
ATOM 1320 C C . THR A 1 170 ? -0.121 -37.984 4.887 1.00 47.16 170 THR A C 1
ATOM 1322 O O . THR A 1 170 ? 0.977 -38.045 5.428 1.00 47.16 170 THR A O 1
ATOM 1325 N N . HIS A 1 171 ? -1.021 -37.076 5.247 1.00 40.44 171 HIS A N 1
ATOM 1326 C CA . HIS A 1 171 ? -0.995 -36.498 6.590 1.00 40.44 171 HIS A CA 1
ATOM 1327 C C . HIS A 1 171 ? -2.425 -36.418 7.114 1.00 40.44 171 HIS A C 1
ATOM 1329 O O . HIS A 1 171 ? -3.175 -35.481 6.856 1.00 40.44 171 HIS A O 1
ATOM 1335 N N . GLU A 1 172 ? -2.790 -37.478 7.831 1.00 37.56 172 GLU A N 1
ATOM 1336 C CA . GLU A 1 172 ? -3.930 -37.518 8.732 1.00 37.56 172 GLU A CA 1
ATOM 1337 C C . GLU A 1 172 ? -3.842 -36.326 9.695 1.00 37.56 172 GLU A C 1
ATOM 1339 O O . GLU A 1 172 ? -2.860 -36.160 10.423 1.00 37.56 172 GLU A O 1
ATOM 1344 N N . CYS A 1 173 ? -4.873 -35.483 9.708 1.00 35.94 173 CYS A N 1
ATOM 1345 C CA . CYS A 1 173 ? -5.066 -34.513 10.774 1.00 35.94 173 CYS A CA 1
ATOM 1346 C C . CYS A 1 173 ? -5.534 -35.271 12.020 1.00 35.94 173 CYS A C 1
ATOM 1348 O O . CYS A 1 173 ? -6.700 -35.647 12.136 1.00 35.94 173 CYS A O 1
ATOM 1350 N N . TRP A 1 174 ? -4.609 -35.517 12.944 1.00 35.03 174 TRP A N 1
ATOM 1351 C CA . TRP A 1 174 ? -4.921 -36.045 14.265 1.00 35.03 174 TRP A CA 1
ATOM 1352 C C . TRP A 1 174 ? -5.621 -34.959 15.092 1.00 35.03 174 TRP A C 1
ATOM 1354 O O . TRP A 1 174 ? -5.025 -33.932 15.410 1.00 35.03 174 TRP A O 1
ATOM 1364 N N . TYR A 1 175 ? -6.891 -35.193 15.422 1.00 36.94 175 TYR A N 1
ATOM 1365 C CA . TYR A 1 175 ? -7.610 -34.452 16.457 1.00 36.94 175 TYR A CA 1
ATOM 1366 C C . TYR A 1 175 ? -7.091 -34.868 17.840 1.00 36.94 175 TYR A C 1
ATOM 1368 O O . TYR A 1 175 ? -7.033 -36.061 18.149 1.00 36.94 175 TYR A O 1
ATOM 1376 N N . GLY A 1 176 ? -6.762 -33.876 18.666 1.00 33.22 176 GLY A N 1
ATOM 1377 C CA . GLY A 1 176 ? -6.554 -33.981 20.108 1.00 33.22 176 GLY A CA 1
ATOM 1378 C C . GLY A 1 176 ? -7.122 -32.747 20.783 1.00 33.22 176 GLY A C 1
ATOM 1379 O O . GLY A 1 176 ? -6.799 -31.641 20.298 1.00 33.22 176 GLY A O 1
#

Radius of gyration: 41.46 Å; chains: 1; bounding box: 90×48×129 Å

Secondary structure (DSSP, 8-state):
------------------SHHHHHHHHHHHHHHHHHHHHHHHHHHHHHHHHHHHHHHHHHHHHHHHHHHHHHHHHHHHHHHHHHTT--EE-TTT--EE-TTSEEE-TTT--EEETT-GGGEEE-TTT--EEEHHHHHT-SS-TTT-PPP--TT--------SS-------------

Sequence (176 aa):
MSDDWLEESLSEPETHPQKRDADTHEEGRVDLEMRQVIVREELEERHQETLSRTKAALQEEHDTKMQLVEEYQQRQIEEYAATSTGNSRPCGTCGAMCTDTSFLLCPRCHLRHCTSHTDSITTCLVCNTTYCGECWQGMEPCSTCRTVHCCNGEQTPSGANIAGDSVPDTHECWYG